Protein AF-A0A7T5EX80-F1 (afdb_monomer_lite)

Secondary structure (DSSP, 8-state):
---HHHHHHHHHT-TTEEEEEEGGGTEEEEEETT-SSS--EEEEEEETTS--EEE-TT-SS----TTSEEE-TT--HHHHHHHHHHHHHHHH--

Sequence (94 aa):
MLSFEHKREILRSFPELREQSISNGHYVNFTFSSSKKPGKTVARELYHSGNGYVCGRYMADYPTDARGWINIKNFNEAELKEVVSMSIESMSKP

pLDDT: mean 94.99, std 3.91, range [79.31, 98.31]

Foldseek 3Di:
DDFLVVLVVLLVVPPQWDWDADDVRQFIWIFRPQFPDPGTTQKTRSGRLRWTWGAQPQPDDDDADPVRIDICNPPDSVRSNVSSVSRVVSRNDD

Structure (mmCIF, N/CA/C/O backbone):
data_AF-A0A7T5EX80-F1
#
_entry.id   AF-A0A7T5EX80-F1
#
loop_
_atom_site.group_PDB
_atom_site.id
_atom_site.type_symbol
_atom_site.label_atom_id
_atom_site.label_alt_id
_atom_site.label_comp_id
_atom_site.label_asym_id
_atom_site.label_entity_id
_atom_site.label_seq_id
_atom_site.pdbx_PDB_ins_code
_atom_site.Cartn_x
_atom_site.Cartn_y
_atom_site.Cartn_z
_atom_site.occupancy
_atom_site.B_iso_or_equiv
_atom_site.auth_seq_id
_atom_site.auth_comp_id
_atom_site.auth_asym_id
_atom_site.auth_atom_id
_atom_site.pdbx_PDB_model_num
ATOM 1 N N . MET A 1 1 ? 5.257 -2.460 -15.356 1.00 79.31 1 MET A N 1
ATOM 2 C CA . MET A 1 1 ? 5.676 -2.369 -13.941 1.00 79.31 1 MET A CA 1
ATOM 3 C C . MET A 1 1 ? 6.306 -1.007 -13.719 1.00 79.31 1 MET A C 1
ATOM 5 O O . MET A 1 1 ? 7.230 -0.672 -14.448 1.00 79.31 1 MET A O 1
ATOM 9 N N . LEU A 1 2 ? 5.787 -0.221 -12.775 1.00 91.00 2 LEU A N 1
ATOM 10 C CA . LEU A 1 2 ? 6.349 1.093 -12.440 1.00 91.00 2 LEU A CA 1
ATOM 11 C C . LEU A 1 2 ? 7.671 0.969 -11.668 1.00 91.00 2 LEU A C 1
ATOM 13 O O . LEU A 1 2 ? 7.872 -0.009 -10.940 1.00 91.00 2 LEU A O 1
ATOM 17 N N . SER A 1 3 ? 8.541 1.973 -11.795 1.00 94.50 3 SER A N 1
ATOM 18 C CA . SER A 1 3 ? 9.775 2.078 -11.009 1.00 94.50 3 SER A CA 1
ATOM 19 C C . SER A 1 3 ? 9.479 2.384 -9.535 1.00 94.50 3 SER A C 1
ATOM 21 O O . SER A 1 3 ? 8.384 2.823 -9.180 1.00 94.50 3 SER A O 1
ATOM 23 N N . PHE A 1 4 ? 10.469 2.166 -8.666 1.00 94.50 4 PHE A N 1
ATOM 24 C CA . PHE A 1 4 ? 10.380 2.537 -7.252 1.00 94.50 4 PHE A CA 1
ATOM 25 C C . PHE A 1 4 ? 10.030 4.020 -7.059 1.00 94.50 4 PHE A C 1
ATOM 27 O O . PHE A 1 4 ? 9.069 4.323 -6.355 1.00 94.50 4 PHE A O 1
ATOM 34 N N . GLU A 1 5 ? 10.762 4.923 -7.721 1.00 94.81 5 GLU A N 1
ATOM 35 C CA . GLU A 1 5 ? 10.541 6.370 -7.598 1.00 94.81 5 GLU A CA 1
ATOM 36 C C . GLU A 1 5 ? 9.133 6.763 -8.052 1.00 94.81 5 GLU A C 1
ATOM 38 O O . GLU A 1 5 ? 8.434 7.456 -7.321 1.00 94.81 5 GLU A O 1
ATOM 43 N N . HIS A 1 6 ? 8.648 6.218 -9.172 1.00 96.44 6 HIS A N 1
ATOM 44 C CA . HIS A 1 6 ? 7.305 6.531 -9.671 1.00 96.44 6 HIS A CA 1
ATOM 45 C C . HIS A 1 6 ? 6.215 6.047 -8.700 1.00 96.44 6 HIS A C 1
ATOM 47 O O . HIS A 1 6 ? 5.283 6.784 -8.382 1.00 96.44 6 HIS A O 1
ATOM 53 N N . LYS A 1 7 ? 6.340 4.835 -8.137 1.00 96.69 7 LYS A N 1
ATOM 54 C CA . LYS A 1 7 ? 5.390 4.360 -7.109 1.00 96.69 7 LYS A CA 1
ATOM 55 C C . LYS A 1 7 ? 5.431 5.219 -5.847 1.00 96.69 7 LYS A C 1
ATOM 57 O O . LYS A 1 7 ? 4.386 5.484 -5.254 1.00 96.69 7 LYS A O 1
ATOM 62 N N . ARG A 1 8 ? 6.622 5.659 -5.439 1.00 96.50 8 ARG A N 1
ATOM 63 C CA . ARG A 1 8 ? 6.810 6.551 -4.291 1.00 96.50 8 ARG A CA 1
ATOM 64 C C . ARG A 1 8 ? 6.180 7.921 -4.538 1.00 96.50 8 ARG A C 1
ATOM 66 O O . ARG A 1 8 ? 5.519 8.431 -3.641 1.00 96.50 8 ARG A O 1
ATOM 73 N N . GLU A 1 9 ? 6.327 8.492 -5.730 1.00 97.38 9 GLU A N 1
ATOM 74 C CA . GLU A 1 9 ? 5.678 9.751 -6.123 1.00 97.38 9 GLU A CA 1
ATOM 75 C C . GLU A 1 9 ? 4.154 9.635 -6.112 1.00 97.38 9 GLU A C 1
ATOM 77 O O . GLU A 1 9 ? 3.479 10.497 -5.550 1.00 97.38 9 GLU A O 1
ATOM 82 N N . ILE A 1 10 ? 3.607 8.533 -6.636 1.00 97.88 10 ILE A N 1
ATOM 83 C CA . ILE A 1 10 ? 2.168 8.252 -6.553 1.00 97.88 10 ILE A CA 1
ATOM 84 C C . ILE A 1 10 ? 1.720 8.211 -5.089 1.00 97.88 10 ILE A C 1
ATOM 86 O O . ILE A 1 10 ? 0.758 8.882 -4.733 1.00 97.88 10 ILE A O 1
ATOM 90 N N . LEU A 1 11 ? 2.428 7.492 -4.215 1.00 97.56 11 LEU A N 1
ATOM 91 C CA . LEU A 1 11 ? 2.086 7.425 -2.789 1.00 97.56 11 LEU A CA 1
ATOM 92 C C . LEU A 1 11 ? 2.225 8.784 -2.079 1.00 97.56 11 LEU A C 1
ATOM 94 O O . LEU A 1 11 ? 1.412 9.103 -1.216 1.00 97.56 11 LEU A O 1
ATOM 98 N N . ARG A 1 12 ? 3.200 9.615 -2.468 1.00 97.69 12 ARG A N 1
ATOM 99 C CA . ARG A 1 12 ? 3.362 10.996 -1.974 1.00 97.69 12 ARG A CA 1
ATOM 100 C C . ARG A 1 12 ? 2.265 11.945 -2.446 1.00 97.69 12 ARG A C 1
ATOM 102 O O . ARG A 1 12 ? 2.058 12.968 -1.801 1.00 97.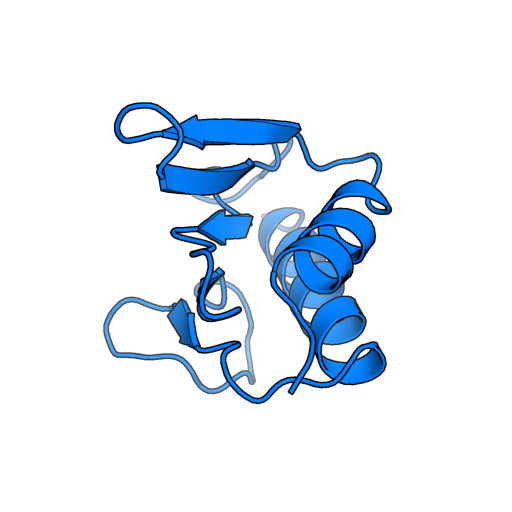69 12 ARG A O 1
ATOM 109 N N . SER A 1 13 ? 1.580 11.629 -3.546 1.00 97.81 13 SER A N 1
ATOM 110 C CA . SER A 1 13 ? 0.486 12.464 -4.053 1.00 97.81 13 SER A CA 1
ATOM 111 C C . SER A 1 13 ? -0.761 12.439 -3.161 1.00 97.81 13 SER A C 1
ATOM 113 O O . SER A 1 13 ? -1.596 13.330 -3.277 1.00 97.81 13 SER A O 1
ATOM 115 N N . PHE A 1 14 ? -0.865 11.470 -2.242 1.00 97.75 14 PHE A N 1
ATOM 116 C CA . PHE A 1 14 ? -1.927 11.399 -1.239 1.00 97.75 14 PHE A CA 1
ATOM 117 C C . PHE A 1 14 ? -1.559 12.248 -0.008 1.00 97.75 14 PHE A C 1
ATOM 119 O O . PHE A 1 14 ? -0.682 11.843 0.765 1.00 97.75 14 PHE A O 1
ATOM 126 N N . PRO A 1 15 ? -2.200 13.413 0.218 1.00 97.00 15 PRO A N 1
ATOM 127 C CA . PRO A 1 15 ? -1.846 14.326 1.314 1.00 97.00 15 PRO A CA 1
ATOM 128 C C . PRO A 1 15 ? -2.053 13.729 2.716 1.00 97.00 15 PRO A C 1
ATOM 130 O O . PRO A 1 15 ? -1.468 14.205 3.694 1.00 97.00 15 PRO A O 1
ATOM 133 N N . GLU A 1 16 ? -2.875 12.690 2.832 1.00 95.94 16 GLU A N 1
ATOM 134 C CA . GLU A 1 16 ? -3.168 11.974 4.071 1.00 95.94 16 GLU A CA 1
ATOM 135 C C . GLU A 1 16 ? -2.038 11.027 4.495 1.00 95.94 16 GLU A C 1
ATOM 137 O O . GLU A 1 16 ? -1.980 10.616 5.662 1.00 95.94 16 GLU A O 1
ATOM 142 N N . LEU A 1 17 ? -1.150 10.665 3.563 1.00 98.12 17 LEU A N 1
ATOM 143 C CA . LEU A 1 17 ? -0.082 9.709 3.804 1.00 98.12 17 LEU A CA 1
ATOM 144 C C . LEU A 1 17 ? 1.197 10.392 4.289 1.00 98.12 17 LEU A C 1
ATOM 146 O O . LEU A 1 17 ? 1.634 11.434 3.802 1.00 98.12 17 LEU A O 1
ATOM 150 N N . ARG A 1 18 ? 1.847 9.751 5.259 1.00 97.88 18 ARG A N 1
ATOM 151 C CA . ARG A 1 18 ? 3.174 10.122 5.749 1.00 97.88 18 ARG A CA 1
ATOM 152 C C . ARG A 1 18 ? 4.175 9.042 5.400 1.00 97.88 18 ARG A C 1
ATOM 154 O O . ARG A 1 18 ? 4.025 7.892 5.817 1.00 97.88 18 ARG A O 1
ATOM 161 N N . GLU A 1 19 ? 5.182 9.443 4.636 1.00 97.31 19 GLU A N 1
ATOM 162 C CA . GLU A 1 19 ? 6.315 8.604 4.282 1.00 97.31 19 GLU A CA 1
ATOM 163 C C . GLU A 1 19 ? 7.209 8.359 5.501 1.00 97.31 19 GLU A C 1
ATOM 165 O O . GLU A 1 19 ? 7.523 9.279 6.256 1.00 97.31 19 GLU A O 1
ATOM 170 N N . GLN A 1 20 ? 7.652 7.117 5.662 1.00 96.56 20 GLN A N 1
ATOM 171 C CA . GLN A 1 20 ? 8.612 6.712 6.673 1.00 96.56 20 GLN A CA 1
ATOM 172 C C . GLN A 1 20 ? 9.647 5.770 6.053 1.00 96.56 20 GLN A C 1
ATOM 174 O O . GLN A 1 20 ? 9.321 4.653 5.648 1.00 96.56 20 GLN A O 1
ATOM 179 N N . SER A 1 21 ? 10.906 6.200 6.029 1.00 94.56 21 SER A N 1
ATOM 180 C CA . SER A 1 21 ? 12.036 5.338 5.677 1.00 94.56 21 SER A CA 1
ATOM 181 C C . SER A 1 21 ? 12.334 4.359 6.811 1.00 94.56 21 SER A C 1
ATOM 183 O O . SER A 1 21 ? 12.368 4.743 7.982 1.00 94.56 21 SER A O 1
ATOM 185 N N . ILE A 1 22 ? 12.572 3.094 6.472 1.00 92.50 22 ILE A N 1
ATOM 186 C CA . ILE A 1 22 ? 12.908 2.030 7.427 1.00 92.50 22 ILE A CA 1
ATOM 187 C C . ILE A 1 22 ? 14.133 1.242 6.951 1.00 92.50 22 ILE A C 1
AT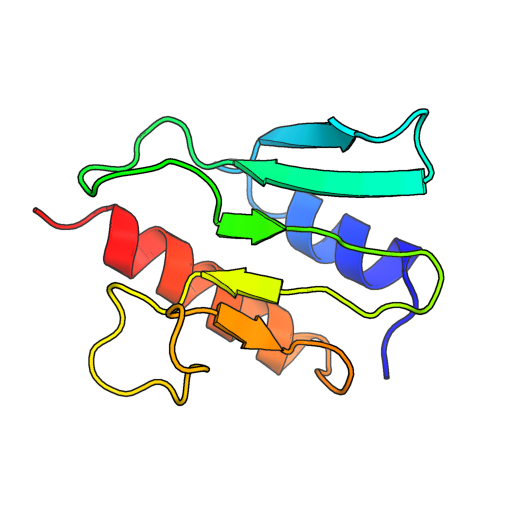OM 189 O O . ILE A 1 22 ? 14.578 1.391 5.811 1.00 92.50 22 ILE A O 1
ATOM 193 N N . SER A 1 23 ? 14.683 0.403 7.834 1.00 90.44 23 SER A N 1
ATOM 194 C CA . SER A 1 23 ? 15.831 -0.475 7.553 1.00 90.44 23 SER A CA 1
ATOM 195 C C . SER A 1 23 ? 16.990 0.274 6.890 1.00 90.44 23 SER A C 1
ATOM 197 O O . SER A 1 23 ? 17.389 -0.045 5.773 1.00 90.44 23 SER A O 1
ATOM 199 N N . ASN A 1 24 ? 17.485 1.323 7.550 1.00 90.88 24 ASN A N 1
ATOM 200 C CA . ASN A 1 24 ? 18.577 2.172 7.056 1.00 90.88 24 ASN A CA 1
ATOM 201 C C . ASN A 1 24 ? 18.313 2.806 5.673 1.00 90.88 24 ASN A C 1
ATOM 203 O O . ASN A 1 24 ? 19.247 3.103 4.938 1.00 90.88 24 ASN A O 1
ATOM 207 N N . GLY A 1 25 ? 17.042 3.020 5.316 1.00 86.75 25 GLY A N 1
ATOM 208 C CA . GLY A 1 25 ? 16.644 3.676 4.067 1.00 86.75 25 GLY A CA 1
ATOM 209 C C . GLY A 1 25 ? 16.441 2.733 2.881 1.00 86.75 25 GLY A C 1
ATOM 210 O O . GLY A 1 25 ? 16.130 3.205 1.792 1.00 86.75 25 GLY A O 1
ATOM 211 N N . HIS A 1 26 ? 16.568 1.416 3.071 1.00 89.19 26 HIS A N 1
ATOM 212 C CA . HIS A 1 26 ? 16.348 0.445 1.994 1.00 89.19 26 HIS A CA 1
ATOM 213 C C . HIS A 1 26 ? 14.874 0.241 1.633 1.00 89.19 26 HIS A C 1
ATOM 215 O O . HIS A 1 26 ? 14.582 -0.185 0.516 1.00 89.19 26 HIS A O 1
ATOM 221 N N . TYR A 1 27 ? 13.954 0.530 2.558 1.00 94.31 27 TYR A N 1
ATOM 222 C CA . TYR A 1 27 ? 12.521 0.423 2.307 1.00 94.31 27 TYR A CA 1
ATOM 223 C C . TYR A 1 27 ? 11.788 1.671 2.769 1.00 94.31 27 TYR A C 1
ATOM 225 O O . TYR A 1 27 ? 12.215 2.369 3.695 1.00 94.31 27 TYR A O 1
ATOM 233 N N . VAL A 1 28 ? 10.634 1.898 2.152 1.00 96.94 28 VAL A N 1
ATOM 234 C CA . VAL A 1 28 ? 9.744 3.005 2.481 1.00 96.94 28 VAL A CA 1
ATOM 235 C C . VAL A 1 28 ? 8.351 2.474 2.814 1.00 96.94 28 VAL A C 1
ATOM 237 O O . VAL A 1 28 ? 7.793 1.639 2.099 1.00 96.94 28 VAL A O 1
ATOM 240 N N . ASN A 1 29 ? 7.787 2.983 3.907 1.00 97.81 29 ASN A N 1
ATOM 241 C CA . ASN A 1 29 ? 6.398 2.779 4.299 1.00 97.81 29 ASN A CA 1
ATOM 242 C C . ASN A 1 29 ? 5.615 4.088 4.161 1.00 97.81 29 ASN A C 1
ATOM 244 O O . ASN A 1 29 ? 6.177 5.174 4.279 1.00 97.81 29 ASN A O 1
ATOM 248 N N . PHE A 1 30 ? 4.300 3.974 3.995 1.00 98.31 30 PHE A N 1
ATOM 249 C CA . PHE A 1 30 ? 3.365 5.092 4.039 1.00 98.31 30 PHE A CA 1
ATOM 250 C C . PHE A 1 30 ? 2.276 4.816 5.068 1.00 98.31 30 PHE A C 1
ATOM 252 O O . PHE A 1 30 ? 1.667 3.739 5.088 1.00 98.31 30 PHE A O 1
ATOM 259 N N . THR A 1 31 ? 2.043 5.791 5.941 1.00 98.19 31 THR A N 1
ATOM 260 C CA . THR A 1 31 ? 1.106 5.673 7.060 1.00 98.19 31 THR A CA 1
ATOM 261 C C . THR A 1 31 ? 0.007 6.726 6.998 1.00 98.19 31 THR A C 1
ATOM 263 O O . THR A 1 31 ? 0.259 7.872 6.645 1.00 98.19 31 THR A O 1
ATOM 266 N N . PHE A 1 32 ? -1.208 6.333 7.366 1.00 97.94 32 PHE A N 1
ATOM 267 C CA . PHE A 1 32 ? -2.389 7.169 7.495 1.00 97.94 32 PHE A CA 1
ATOM 268 C C . PHE A 1 32 ? -2.731 7.352 8.978 1.00 97.94 32 PHE A C 1
ATOM 270 O O . PHE A 1 32 ? -3.260 6.455 9.642 1.00 97.94 32 PHE A O 1
ATOM 277 N N . SER A 1 33 ? -2.394 8.522 9.524 1.00 95.12 33 SER A N 1
ATOM 278 C CA . SER A 1 33 ? -2.519 8.799 10.962 1.00 95.12 33 SER A CA 1
ATOM 279 C C . SER A 1 33 ? -3.957 8.833 11.474 1.00 95.12 33 SER A C 1
ATOM 281 O O . SER A 1 33 ? -4.166 8.523 12.648 1.00 95.12 33 SER A O 1
ATOM 283 N N . SER A 1 34 ? -4.913 9.171 10.606 1.00 94.94 34 SER A N 1
ATOM 284 C CA . SER A 1 34 ? -6.337 9.339 10.930 1.00 94.94 34 SER A CA 1
ATOM 285 C C . SER A 1 34 ? -7.164 8.057 10.756 1.00 94.94 34 SER A C 1
ATOM 287 O O . SER A 1 34 ? -8.392 8.121 10.730 1.00 94.94 34 SER A O 1
ATOM 289 N N . SER A 1 35 ? -6.506 6.897 10.634 1.00 95.62 35 SER A N 1
ATOM 290 C CA . SER A 1 35 ? -7.170 5.591 10.563 1.00 95.62 35 SER A CA 1
ATOM 291 C C . SER A 1 35 ? -8.108 5.370 11.754 1.00 95.62 35 SER A C 1
ATOM 293 O O . SER A 1 35 ? -7.706 5.535 12.908 1.00 95.62 35 SER A O 1
ATOM 295 N N . LYS A 1 36 ? -9.342 4.944 11.468 1.00 96.12 36 LYS A N 1
ATOM 296 C CA . LYS A 1 36 ? -10.333 4.475 12.451 1.00 96.12 36 LYS A CA 1
ATOM 297 C C . LYS A 1 36 ? -10.260 2.966 12.686 1.00 96.12 36 LYS A C 1
ATOM 299 O O . LYS A 1 36 ? -10.949 2.447 13.560 1.00 96.12 36 LYS A O 1
ATOM 304 N N . LYS A 1 37 ? -9.424 2.261 11.923 1.00 95.56 37 LYS A N 1
ATOM 305 C CA . LYS A 1 37 ? -9.179 0.822 12.051 1.00 95.56 37 LYS A CA 1
ATOM 306 C C . LYS A 1 37 ? -7.859 0.545 12.787 1.00 95.56 37 LYS A C 1
ATOM 308 O O . LYS A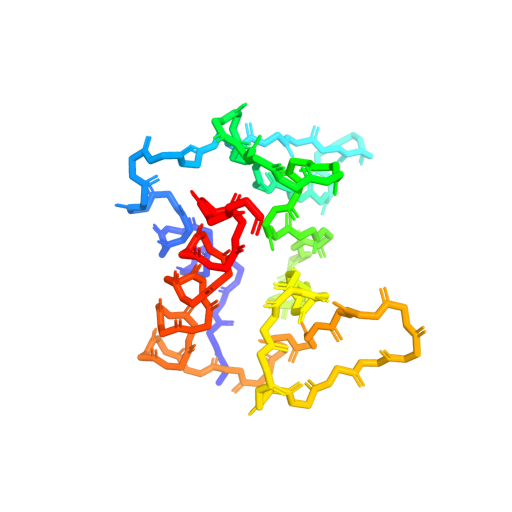 1 37 ? -6.987 1.416 12.832 1.00 95.56 37 LYS A O 1
ATOM 313 N N . PRO A 1 38 ? -7.653 -0.670 13.333 1.00 93.94 38 PRO A N 1
ATOM 314 C CA . PRO A 1 38 ? -6.376 -1.049 13.929 1.00 93.94 38 PRO A CA 1
ATOM 315 C C . PRO A 1 38 ? -5.196 -0.912 12.952 1.00 93.94 38 PRO A C 1
ATOM 317 O O . PRO A 1 38 ? -5.173 -1.496 11.868 1.00 93.94 38 PRO A O 1
ATOM 320 N N . GLY A 1 39 ? -4.171 -0.170 13.363 1.00 93.06 39 GLY A N 1
ATOM 321 C CA . GLY A 1 39 ? -2.991 0.090 12.541 1.00 93.06 39 GLY A CA 1
ATOM 322 C C . GLY A 1 39 ? -3.153 1.272 11.582 1.00 93.06 39 GLY A C 1
ATOM 323 O O . GLY A 1 39 ? -4.251 1.720 11.260 1.00 93.06 39 GLY A O 1
ATOM 324 N N . LYS A 1 40 ? -2.007 1.805 11.153 1.00 96.50 40 LYS A N 1
ATOM 325 C CA . LYS A 1 40 ? -1.917 3.035 10.349 1.00 96.50 40 LYS A CA 1
ATOM 326 C C . LYS A 1 40 ? -1.222 2.827 9.009 1.00 96.50 40 LYS A C 1
ATOM 328 O O . LYS A 1 40 ? -1.147 3.748 8.217 1.00 96.50 40 LYS A O 1
ATOM 333 N N . THR A 1 41 ? -0.666 1.653 8.741 1.00 97.75 41 THR A N 1
ATOM 334 C CA . THR A 1 41 ? 0.135 1.420 7.536 1.00 97.75 41 THR A CA 1
ATOM 335 C C . THR A 1 41 ? -0.760 1.171 6.329 1.00 97.75 41 THR A C 1
ATOM 337 O O . THR A 1 41 ? -1.476 0.174 6.307 1.00 97.75 41 THR A O 1
ATOM 340 N N . VAL A 1 42 ? -0.673 2.050 5.329 1.00 98.00 42 VAL A N 1
ATOM 341 C CA . VAL A 1 42 ? -1.382 1.924 4.046 1.00 98.00 42 VAL A CA 1
ATOM 342 C C . VAL A 1 42 ? -0.503 1.220 3.026 1.00 98.00 42 VAL A C 1
ATOM 344 O O . VAL A 1 42 ? -0.953 0.258 2.418 1.00 98.00 42 VAL A O 1
ATOM 347 N N . ALA A 1 43 ? 0.763 1.625 2.895 1.00 97.94 43 ALA A N 1
ATOM 348 C CA . ALA A 1 43 ? 1.742 0.925 2.067 1.00 97.94 43 ALA A CA 1
ATOM 349 C C . ALA A 1 43 ? 2.983 0.554 2.884 1.00 97.94 43 ALA A C 1
ATOM 351 O O . ALA A 1 43 ? 3.407 1.315 3.759 1.00 97.94 43 ALA A O 1
ATOM 352 N N . ARG A 1 44 ? 3.572 -0.615 2.620 1.00 97.12 44 ARG A N 1
ATOM 353 C CA . ARG A 1 44 ? 4.773 -1.089 3.323 1.00 97.12 44 ARG A CA 1
ATOM 354 C C . ARG A 1 44 ? 5.782 -1.744 2.405 1.00 97.12 44 ARG A C 1
ATOM 356 O O . ARG A 1 44 ? 5.418 -2.322 1.381 1.00 97.12 44 ARG A O 1
ATOM 363 N N . GLU A 1 45 ? 7.029 -1.720 2.866 1.00 96.25 45 GLU A N 1
ATOM 364 C CA . GLU A 1 45 ? 8.153 -2.436 2.265 1.00 96.25 45 GLU A CA 1
ATOM 365 C C . GLU A 1 45 ? 8.313 -2.107 0.777 1.00 96.25 45 GLU A C 1
ATOM 367 O O . GLU A 1 45 ? 8.686 -2.971 -0.017 1.00 96.25 45 GLU A O 1
ATOM 372 N N . LEU A 1 46 ? 8.032 -0.853 0.393 1.00 96.44 46 LEU A N 1
ATOM 373 C CA . LEU A 1 46 ? 8.321 -0.395 -0.956 1.00 96.44 46 LEU A CA 1
ATOM 374 C C . LEU A 1 46 ? 9.841 -0.435 -1.138 1.00 96.44 46 LEU A C 1
ATOM 376 O O . LEU A 1 46 ? 10.573 0.261 -0.432 1.00 96.44 46 LEU A O 1
ATOM 380 N N . TYR A 1 47 ? 10.293 -1.293 -2.046 1.00 93.94 47 TYR A N 1
ATOM 381 C CA . TYR A 1 47 ? 11.695 -1.635 -2.256 1.00 93.94 47 TYR A CA 1
ATOM 382 C C . TYR A 1 47 ? 12.183 -1.149 -3.621 1.00 93.94 47 TYR A C 1
ATOM 384 O O . TYR A 1 47 ? 11.379 -0.987 -4.540 1.00 93.94 47 TYR A O 1
ATOM 392 N N . HIS A 1 48 ? 13.500 -1.002 -3.803 1.00 90.75 48 HIS A N 1
ATOM 393 C CA . HIS A 1 48 ? 14.098 -0.471 -5.041 1.00 90.75 48 HIS A CA 1
ATOM 394 C C . HIS A 1 48 ? 13.668 -1.218 -6.320 1.00 90.75 48 HIS A C 1
ATOM 396 O O . HIS A 1 48 ? 13.653 -0.647 -7.405 1.00 90.75 48 HIS A O 1
ATOM 402 N N . SER A 1 49 ? 13.280 -2.494 -6.202 1.00 90.25 49 SER A N 1
ATOM 403 C CA . SER A 1 49 ? 12.722 -3.296 -7.305 1.00 90.25 49 SER A CA 1
ATOM 404 C C . SER A 1 49 ? 11.341 -2.830 -7.802 1.00 90.25 49 SER A C 1
ATOM 406 O O . SER A 1 49 ? 10.821 -3.382 -8.768 1.00 90.25 49 SER A O 1
ATOM 408 N N . GLY A 1 50 ? 10.711 -1.873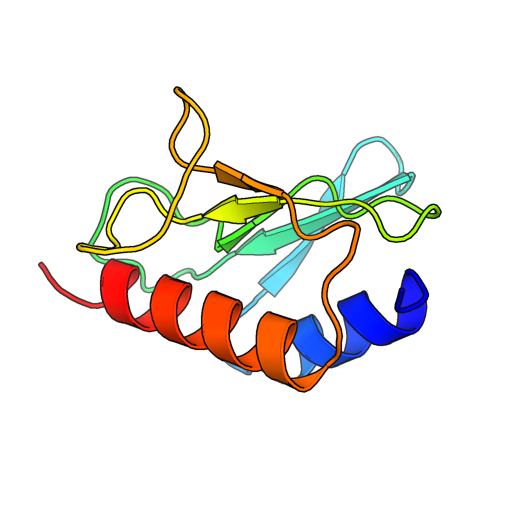 -7.116 1.00 86.31 50 GLY A N 1
ATOM 409 C CA . GLY A 1 50 ? 9.322 -1.468 -7.323 1.00 86.31 50 GLY A CA 1
ATOM 410 C C . GLY A 1 50 ? 8.309 -2.388 -6.634 1.00 86.31 50 GLY A C 1
ATOM 411 O O . GLY A 1 50 ? 7.115 -2.107 -6.678 1.00 86.31 50 GLY A O 1
ATOM 412 N N . ASN A 1 51 ? 8.728 -3.482 -5.993 1.00 95.31 51 ASN A N 1
ATOM 413 C CA . ASN A 1 51 ? 7.820 -4.293 -5.180 1.00 95.31 51 ASN A CA 1
ATOM 414 C C . ASN A 1 51 ? 7.440 -3.574 -3.876 1.00 95.31 51 ASN A C 1
ATOM 416 O O . ASN A 1 51 ? 8.216 -2.778 -3.356 1.00 95.31 51 ASN A O 1
ATOM 420 N N . GLY A 1 52 ? 6.263 -3.895 -3.350 1.00 96.31 52 GLY A N 1
ATOM 421 C CA . GLY A 1 52 ? 5.749 -3.414 -2.077 1.00 96.31 52 GLY A CA 1
ATOM 422 C C . GLY A 1 52 ? 4.366 -3.997 -1.817 1.00 96.31 52 GLY A C 1
ATOM 423 O O . GLY A 1 52 ? 3.853 -4.793 -2.614 1.00 96.31 52 GLY A O 1
ATOM 424 N N . TYR A 1 53 ? 3.749 -3.566 -0.722 1.00 97.94 53 TYR A N 1
ATOM 425 C CA . TYR A 1 53 ? 2.419 -4.028 -0.345 1.00 97.94 53 TYR A CA 1
ATOM 426 C C . TYR A 1 53 ? 1.501 -2.881 0.045 1.00 97.94 53 TYR A C 1
ATOM 428 O O . TYR A 1 53 ? 1.956 -1.928 0.675 1.00 97.94 53 TYR A O 1
ATOM 436 N N . VAL A 1 54 ? 0.211 -3.016 -0.258 1.00 98.19 54 VAL A N 1
ATOM 437 C CA . VAL A 1 54 ? -0.857 -2.119 0.207 1.00 98.19 54 VAL A CA 1
ATOM 438 C C . VAL A 1 54 ? -1.791 -2.869 1.159 1.00 98.19 54 VAL A C 1
ATOM 440 O O . VAL A 1 54 ? -2.022 -4.067 0.999 1.00 98.19 54 VAL A O 1
ATOM 443 N N . CYS A 1 55 ? -2.285 -2.198 2.196 1.00 98.00 55 CYS A N 1
ATOM 444 C CA . CYS A 1 55 ? -3.204 -2.780 3.168 1.00 98.00 55 CYS A CA 1
ATOM 445 C C . CYS A 1 55 ? -4.576 -3.008 2.522 1.00 98.00 55 CYS A C 1
ATOM 447 O O . CYS A 1 55 ? -5.237 -2.045 2.145 1.00 98.00 55 CYS A O 1
ATOM 449 N N . GLY A 1 56 ? -5.015 -4.264 2.439 1.00 97.06 56 GLY A N 1
ATOM 450 C CA . GLY A 1 56 ? -6.354 -4.637 1.972 1.00 97.06 56 GLY A CA 1
ATOM 451 C C . GLY A 1 56 ? -7.261 -5.196 3.070 1.00 97.06 56 GLY A C 1
ATOM 452 O O . GLY A 1 56 ? -8.387 -5.578 2.791 1.00 97.06 56 GLY A O 1
ATOM 453 N N . ARG A 1 57 ? -6.799 -5.233 4.329 1.00 95.25 57 ARG A N 1
ATOM 454 C CA . ARG A 1 57 ? -7.483 -5.871 5.479 1.00 95.25 57 ARG A CA 1
ATOM 455 C C . ARG A 1 57 ? -8.928 -5.443 5.709 1.00 95.25 57 ARG A C 1
ATOM 457 O O . ARG A 1 57 ? -9.687 -6.192 6.310 1.00 95.25 57 ARG A O 1
ATOM 464 N N . TYR A 1 58 ? -9.256 -4.215 5.329 1.00 95.06 58 TYR A N 1
ATOM 465 C CA . TYR A 1 58 ? -10.556 -3.604 5.592 1.00 95.06 58 TYR A CA 1
ATOM 466 C C . TYR A 1 58 ? -11.372 -3.406 4.311 1.00 95.06 58 TYR A C 1
ATOM 468 O O . TYR A 1 58 ? -12.465 -2.845 4.365 1.00 95.06 58 TYR A O 1
ATOM 476 N N . MET A 1 59 ? -10.850 -3.852 3.166 1.00 94.31 59 MET A N 1
ATOM 477 C CA . MET A 1 59 ? -11.565 -3.842 1.896 1.00 94.31 59 MET A CA 1
ATOM 478 C C . MET A 1 59 ? -12.482 -5.066 1.826 1.00 94.31 59 MET A C 1
ATOM 480 O O . MET A 1 59 ? -12.079 -6.155 2.224 1.00 94.31 59 MET A O 1
ATOM 484 N N . ALA A 1 60 ? -13.704 -4.887 1.321 1.00 82.81 60 ALA A N 1
ATOM 485 C CA . ALA A 1 60 ? -14.665 -5.983 1.197 1.00 82.81 60 ALA A CA 1
ATOM 486 C C . ALA A 1 60 ? -14.274 -6.967 0.080 1.00 82.81 60 ALA A C 1
ATOM 488 O O . ALA A 1 60 ? -14.213 -8.168 0.319 1.00 82.81 60 ALA A O 1
ATOM 489 N N . ASP A 1 61 ? -13.933 -6.449 -1.104 1.00 82.12 61 ASP A N 1
ATOM 490 C CA . ASP A 1 61 ? -13.825 -7.248 -2.332 1.00 82.12 61 ASP A CA 1
ATOM 491 C C . ASP A 1 61 ? -12.463 -7.095 -3.027 1.00 82.12 61 ASP A C 1
ATOM 493 O O . ASP A 1 61 ? -12.386 -6.967 -4.248 1.00 82.12 61 ASP A O 1
ATOM 497 N N . TYR A 1 62 ? -11.366 -7.082 -2.261 1.00 89.81 62 TYR A N 1
ATOM 498 C CA . TYR A 1 62 ? -10.020 -7.036 -2.841 1.00 89.81 62 TYR A CA 1
ATOM 499 C C . TYR A 1 62 ? -9.206 -8.286 -2.479 1.00 89.81 62 TYR A C 1
ATOM 501 O O . TYR A 1 62 ? -9.092 -8.613 -1.293 1.00 89.81 62 TYR A O 1
ATOM 509 N N . PRO A 1 63 ? -8.601 -8.991 -3.458 1.00 90.50 63 PRO A N 1
ATOM 510 C CA . PRO A 1 63 ? -7.771 -10.155 -3.174 1.00 90.50 63 PRO A CA 1
ATOM 511 C C . PRO A 1 63 ? -6.545 -9.761 -2.345 1.00 90.50 63 PRO A C 1
ATOM 513 O O . PRO A 1 63 ? -5.721 -8.943 -2.756 1.00 90.50 63 PRO A O 1
ATOM 516 N N . THR A 1 64 ? -6.410 -10.379 -1.175 1.00 96.19 64 THR A N 1
ATOM 517 C CA . THR A 1 64 ? -5.282 -10.175 -0.262 1.00 96.19 64 THR A CA 1
ATOM 518 C C . THR A 1 64 ? -4.580 -11.491 0.037 1.00 96.19 64 THR A C 1
ATOM 520 O O . THR A 1 64 ? -5.140 -12.574 -0.134 1.00 96.19 64 THR A O 1
ATOM 523 N N . ASP A 1 65 ? -3.329 -11.406 0.486 1.00 95.25 65 ASP A N 1
ATOM 524 C CA . ASP A 1 65 ? -2.661 -12.546 1.105 1.00 95.25 65 ASP A CA 1
ATOM 525 C C . ASP A 1 65 ? -3.308 -12.909 2.461 1.00 95.25 65 ASP A C 1
ATOM 527 O O . ASP A 1 65 ? -4.130 -12.173 3.010 1.00 95.25 65 ASP A O 1
ATOM 531 N N . ALA A 1 66 ? -2.879 -14.020 3.069 1.00 94.00 66 ALA A N 1
ATOM 532 C CA . ALA A 1 66 ? -3.375 -14.465 4.379 1.00 94.00 66 ALA A CA 1
ATOM 533 C C . ALA A 1 66 ? -3.151 -13.452 5.527 1.00 94.00 66 ALA A C 1
ATOM 535 O O . ALA A 1 66 ? -3.661 -13.630 6.632 1.00 94.00 66 ALA A O 1
ATOM 536 N N . ARG A 1 67 ? -2.361 -12.397 5.299 1.00 94.25 67 ARG A N 1
ATOM 537 C CA . ARG A 1 67 ? -2.033 -11.333 6.257 1.00 94.25 67 ARG A CA 1
ATOM 538 C C . ARG A 1 67 ? -2.790 -10.030 5.948 1.00 94.25 67 ARG A C 1
ATOM 540 O O . ARG A 1 67 ? -2.593 -9.042 6.675 1.00 94.25 67 ARG A O 1
ATOM 547 N N . GLY A 1 68 ? -3.631 -10.023 4.911 1.00 95.38 68 GLY A N 1
ATOM 548 C CA . GLY A 1 68 ? -4.426 -8.889 4.446 1.00 95.38 68 GLY A CA 1
ATOM 549 C C . GLY A 1 68 ? -3.644 -7.851 3.635 1.00 95.38 68 GLY A C 1
ATOM 550 O O . GLY A 1 68 ? -3.994 -6.669 3.660 1.00 95.38 68 GLY A O 1
ATOM 551 N N . TRP A 1 69 ? -2.560 -8.254 2.971 1.00 97.75 69 TRP A N 1
ATOM 552 C CA . TRP A 1 69 ? -1.738 -7.387 2.125 1.00 97.75 69 TRP A CA 1
ATOM 553 C C . TRP A 1 69 ? -1.933 -7.686 0.642 1.00 97.75 69 TRP A C 1
ATOM 555 O O . TRP A 1 69 ? -2.060 -8.835 0.224 1.00 97.75 69 TRP A O 1
ATOM 565 N N . ILE A 1 70 ? -1.898 -6.627 -0.155 1.00 97.75 70 ILE A N 1
ATOM 566 C CA . ILE A 1 70 ? -2.003 -6.660 -1.609 1.00 97.75 70 ILE A CA 1
ATOM 567 C C . ILE A 1 70 ? -0.606 -6.441 -2.165 1.00 97.75 70 ILE A C 1
ATOM 569 O O . ILE A 1 70 ? 0.001 -5.403 -1.907 1.00 97.75 70 ILE A O 1
ATOM 573 N N . ASN A 1 71 ? -0.080 -7.407 -2.913 1.00 97.06 71 ASN A N 1
ATOM 574 C CA . ASN A 1 71 ? 1.210 -7.253 -3.575 1.00 97.06 71 ASN A CA 1
ATOM 575 C C . ASN A 1 71 ? 1.059 -6.336 -4.797 1.00 97.06 71 ASN A C 1
ATOM 577 O O . ASN A 1 71 ? 0.356 -6.676 -5.746 1.00 97.06 71 ASN A O 1
ATOM 581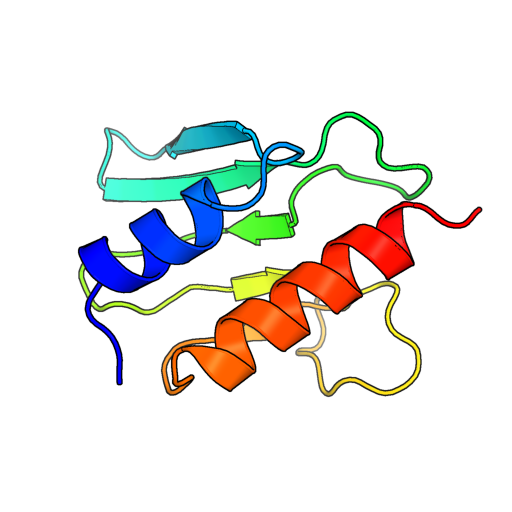 N N . ILE A 1 72 ? 1.759 -5.201 -4.792 1.00 96.69 72 ILE A N 1
ATOM 582 C CA . ILE A 1 72 ? 1.657 -4.191 -5.856 1.00 96.69 72 ILE A CA 1
ATOM 583 C C . ILE A 1 72 ? 2.780 -4.285 -6.892 1.00 96.69 72 ILE A C 1
ATOM 585 O O . ILE A 1 72 ? 2.963 -3.345 -7.666 1.00 96.69 72 ILE A O 1
ATOM 589 N N . LYS A 1 73 ? 3.567 -5.373 -6.934 1.00 95.31 73 LYS A N 1
ATOM 590 C CA . LYS A 1 73 ? 4.723 -5.530 -7.841 1.00 95.31 73 LYS A CA 1
ATOM 591 C C . LYS A 1 73 ? 4.381 -5.146 -9.276 1.00 95.31 73 LYS A C 1
ATOM 593 O O . LYS A 1 73 ? 5.054 -4.291 -9.844 1.00 95.31 73 LYS A O 1
ATOM 598 N N . ASN A 1 74 ? 3.299 -5.699 -9.814 1.00 95.31 74 ASN A N 1
ATOM 599 C CA . ASN A 1 74 ? 2.954 -5.572 -11.230 1.00 95.31 74 ASN A CA 1
ATOM 600 C C . ASN A 1 74 ? 1.991 -4.422 -11.554 1.00 95.31 74 ASN A C 1
ATOM 602 O O . ASN A 1 74 ? 1.657 -4.256 -12.721 1.00 95.31 74 ASN A O 1
ATOM 606 N N . PHE A 1 75 ? 1.600 -3.615 -10.565 1.00 96.25 75 PHE A N 1
ATOM 607 C CA . PHE A 1 75 ? 0.582 -2.585 -10.756 1.00 96.25 75 PHE A CA 1
ATOM 608 C C . PHE A 1 75 ? 1.079 -1.473 -11.686 1.00 96.25 75 PHE A C 1
ATOM 610 O O . PHE A 1 75 ? 2.253 -1.065 -11.636 1.00 96.25 75 PHE A O 1
ATOM 617 N N . ASN A 1 76 ? 0.171 -0.988 -12.527 1.00 96.75 76 ASN A N 1
ATOM 618 C CA . ASN A 1 76 ? 0.293 0.271 -13.247 1.00 96.75 76 ASN A CA 1
ATOM 619 C C . ASN A 1 76 ? -0.135 1.457 -12.355 1.00 96.75 76 ASN A C 1
ATOM 621 O O . ASN A 1 76 ? -0.470 1.289 -11.183 1.00 96.75 76 ASN A O 1
ATOM 625 N N . GLU A 1 77 ? -0.066 2.677 -12.887 1.00 96.94 77 GLU A N 1
ATOM 626 C CA . GLU A 1 77 ? -0.353 3.891 -12.113 1.00 96.94 77 GLU A CA 1
ATOM 627 C C . GLU A 1 77 ? -1.814 3.990 -11.668 1.00 96.94 77 GLU A C 1
ATOM 629 O O . GLU A 1 77 ? -2.068 4.344 -10.517 1.00 96.94 77 GLU A O 1
ATOM 634 N N . ALA A 1 78 ? -2.759 3.664 -12.552 1.00 97.12 78 ALA A N 1
ATOM 635 C CA . ALA A 1 78 ? -4.181 3.714 -12.238 1.00 97.12 78 ALA A CA 1
ATOM 636 C C . ALA A 1 78 ? -4.531 2.680 -11.161 1.00 97.12 78 ALA A C 1
ATOM 638 O O . ALA A 1 78 ? -5.114 3.042 -10.142 1.00 97.12 78 ALA A O 1
ATOM 639 N N . GLU A 1 79 ? -4.064 1.439 -11.326 1.00 97.00 79 GLU A N 1
ATOM 640 C CA . GLU A 1 79 ? -4.260 0.356 -10.351 1.00 97.00 79 GLU A CA 1
ATOM 641 C C . GLU A 1 79 ? -3.665 0.712 -8.981 1.00 97.00 79 GLU A C 1
ATOM 643 O O . GLU A 1 79 ? -4.276 0.456 -7.942 1.00 97.00 79 GLU A O 1
ATOM 648 N N . LEU A 1 80 ? -2.474 1.329 -8.953 1.00 97.69 80 LEU A N 1
ATOM 649 C CA . LEU A 1 80 ? -1.839 1.745 -7.702 1.00 97.69 80 LEU A CA 1
ATOM 650 C C . LEU A 1 80 ? -2.607 2.884 -7.019 1.00 97.69 80 LEU A C 1
ATOM 652 O O . LEU A 1 80 ? -2.795 2.851 -5.803 1.00 97.69 80 LEU A O 1
ATOM 656 N N . LYS A 1 81 ? -3.058 3.887 -7.775 1.00 97.88 81 LYS A N 1
ATOM 657 C CA . LYS A 1 81 ? -3.860 4.992 -7.229 1.00 97.88 81 LYS A CA 1
ATOM 658 C C . LYS A 1 81 ? -5.198 4.500 -6.684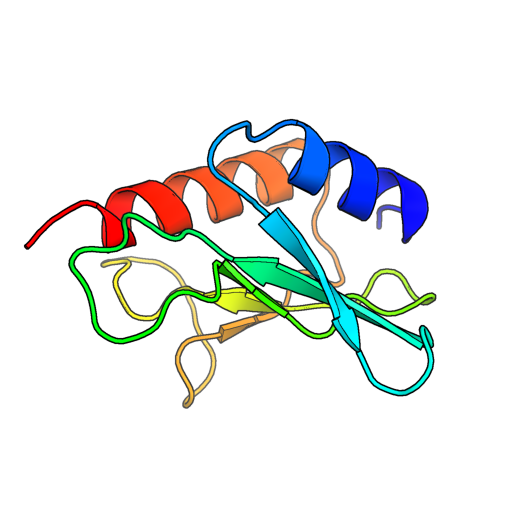 1.00 97.88 81 LYS A C 1
ATOM 660 O O . LYS A 1 81 ? -5.609 4.923 -5.602 1.00 97.88 81 LYS A O 1
ATOM 665 N N . GLU A 1 82 ? -5.845 3.593 -7.406 1.00 97.12 82 GLU A N 1
ATOM 666 C CA . GLU A 1 82 ? -7.121 2.999 -7.017 1.00 97.12 82 GLU A CA 1
ATOM 667 C C . GLU A 1 82 ? -6.981 2.202 -5.717 1.00 97.12 82 GLU A C 1
ATOM 669 O O . GLU A 1 82 ? -7.657 2.509 -4.733 1.00 97.12 82 GLU A O 1
ATOM 674 N N . VAL A 1 83 ? -6.036 1.257 -5.652 1.00 97.31 83 VAL A N 1
ATOM 675 C CA . VAL A 1 83 ? -5.880 0.403 -4.464 1.00 97.31 83 VAL A CA 1
ATOM 676 C C . VAL A 1 83 ? -5.483 1.198 -3.216 1.00 97.31 83 VAL A C 1
ATOM 678 O O . VAL A 1 83 ? -5.924 0.886 -2.110 1.00 97.31 83 VAL A O 1
ATOM 681 N N . VAL A 1 84 ? -4.676 2.254 -3.370 1.00 97.81 84 VAL A N 1
ATOM 682 C CA . VAL A 1 84 ? -4.291 3.131 -2.253 1.00 97.81 84 VAL A CA 1
ATOM 683 C C . VAL A 1 84 ? -5.492 3.946 -1.771 1.00 97.81 84 VAL A C 1
ATOM 685 O O . VAL A 1 84 ? -5.722 4.011 -0.562 1.00 97.81 84 VAL A O 1
ATOM 688 N N . SER A 1 85 ? -6.297 4.487 -2.690 1.00 97.38 85 SER A N 1
ATOM 689 C CA . SER A 1 85 ? -7.541 5.199 -2.359 1.00 97.38 85 SER A CA 1
ATOM 690 C C . SER A 1 85 ? -8.513 4.301 -1.593 1.00 97.38 85 SER A C 1
ATOM 692 O O . SER A 1 85 ? -8.969 4.666 -0.508 1.00 97.38 85 SER A O 1
ATOM 694 N N . MET A 1 86 ? -8.754 3.086 -2.097 1.00 96.81 86 MET A N 1
ATOM 695 C CA . MET A 1 86 ? -9.603 2.092 -1.431 1.00 96.81 86 MET A CA 1
ATOM 696 C C . MET A 1 86 ? -9.074 1.733 -0.037 1.00 96.81 86 MET A C 1
ATOM 698 O O . MET A 1 86 ? -9.850 1.532 0.900 1.00 96.81 86 MET A O 1
ATOM 702 N N . SER A 1 87 ? -7.749 1.677 0.129 1.00 97.25 87 SER A N 1
ATOM 703 C CA . SER A 1 87 ? -7.117 1.364 1.411 1.00 97.25 87 SER A CA 1
ATOM 704 C C . SER A 1 87 ? -7.401 2.462 2.429 1.00 97.25 87 SER A C 1
ATOM 706 O O . SER A 1 87 ? -7.937 2.181 3.502 1.00 97.25 87 SER A O 1
ATOM 708 N N . ILE A 1 88 ? -7.155 3.720 2.059 1.00 97.31 88 ILE A N 1
ATOM 709 C CA . ILE A 1 88 ? -7.437 4.889 2.903 1.00 97.31 88 ILE A CA 1
ATOM 710 C C . ILE A 1 88 ? -8.929 4.964 3.249 1.00 97.31 88 ILE A C 1
ATOM 712 O O . ILE A 1 88 ? -9.282 5.159 4.416 1.00 97.31 88 ILE A O 1
ATOM 716 N N . GLU A 1 89 ? -9.814 4.765 2.270 1.00 96.19 89 GLU A N 1
ATOM 717 C CA . GLU A 1 89 ? -11.262 4.794 2.480 1.00 96.19 89 GLU A CA 1
ATOM 718 C C . GLU A 1 89 ? -11.706 3.706 3.466 1.00 96.19 89 GLU A C 1
ATOM 720 O O . GLU A 1 89 ? -12.418 3.989 4.434 1.00 96.19 89 GLU A O 1
ATOM 725 N N . SER A 1 90 ? -11.242 2.471 3.264 1.00 95.75 90 SER A N 1
ATOM 726 C CA . SER A 1 90 ? -11.565 1.343 4.141 1.00 95.75 90 SER A CA 1
ATOM 727 C C . SER A 1 90 ? -11.084 1.560 5.582 1.00 95.75 90 SER A C 1
ATOM 729 O O . SER A 1 90 ? -11.759 1.173 6.537 1.00 95.75 90 SER A O 1
ATOM 731 N N . MET A 1 91 ? -9.953 2.252 5.748 1.00 96.25 91 MET A N 1
ATOM 732 C CA . MET A 1 91 ? -9.382 2.622 7.044 1.00 96.25 91 MET A CA 1
ATOM 733 C C . MET A 1 91 ? -10.055 3.848 7.678 1.00 96.25 91 MET A C 1
ATOM 735 O O . MET A 1 91 ? -9.892 4.078 8.875 1.00 96.25 91 MET A O 1
ATOM 739 N N . SER A 1 92 ? -10.816 4.633 6.915 1.00 96.00 92 SER A N 1
ATOM 740 C CA . SER A 1 92 ? -11.507 5.848 7.384 1.00 96.00 92 SER A CA 1
ATOM 741 C C . SER A 1 92 ? -12.921 5.585 7.920 1.00 96.00 92 SER A C 1
ATOM 743 O O . SER A 1 92 ? -13.548 6.477 8.513 1.00 96.00 92 SER A O 1
ATOM 745 N N . LYS A 1 93 ? -13.431 4.366 7.725 1.00 91.25 93 LYS A N 1
ATOM 746 C CA . LYS A 1 93 ? -14.738 3.900 8.207 1.00 91.25 93 LYS A CA 1
ATOM 747 C C . LYS A 1 93 ? -14.583 3.165 9.556 1.00 91.25 93 LYS A C 1
ATOM 749 O O . LYS A 1 93 ? -13.552 2.522 9.759 1.00 91.25 93 LYS A O 1
ATOM 754 N N . PRO A 1 94 ? -15.544 3.292 10.492 1.00 79.69 94 PRO A N 1
ATOM 755 C CA . PRO A 1 94 ? -15.542 2.543 11.752 1.00 79.69 94 PRO A CA 1
ATOM 756 C C . PRO A 1 94 ? -15.700 1.036 11.534 1.00 79.69 94 PRO A C 1
ATOM 758 O O . PRO A 1 94 ? -16.233 0.607 10.485 1.00 79.69 94 PRO A O 1
#

Radius of gyration: 12.07 Å; chains: 1; bounding box: 34×29×28 Å